Protein AF-A0A7W1BT67-F1 (afdb_monomer_lite)

Secondary structure (DSSP, 8-state):
--S-TT-EEETTEE-SS----TT-EEEETTEEEE---

Sequence (37 aa):
DLGSTNGTFVNGERVTAQRLKAGDVVRVGQTELRLEA

Structure (mmCIF, N/CA/C/O backbone):
data_AF-A0A7W1BT67-F1
#
_entry.id   AF-A0A7W1BT67-F1
#
loop_
_atom_site.group_PDB
_atom_site.id
_atom_site.type_symbol
_atom_site.label_atom_id
_atom_site.label_alt_id
_atom_site.label_comp_id
_atom_site.label_asym_id
_atom_site.label_entity_id
_atom_site.label_seq_id
_atom_site.pdbx_PDB_ins_code
_atom_site.Cartn_x
_atom_site.Cartn_y
_atom_site.Cartn_z
_atom_site.occupancy
_atom_site.B_iso_or_equiv
_atom_site.auth_seq_id
_atom_site.auth_comp_id
_atom_site.auth_asym_id
_atom_site.auth_atom_id
_atom_site.pdbx_PDB_model_num
ATOM 1 N N . ASP A 1 1 ? 1.491 8.870 1.113 1.00 55.66 1 ASP A N 1
ATOM 2 C CA . ASP A 1 1 ? 0.757 8.917 2.397 1.00 55.66 1 ASP A CA 1
ATOM 3 C C . ASP A 1 1 ? 0.499 10.379 2.757 1.00 55.66 1 ASP A C 1
ATOM 5 O O . ASP A 1 1 ? 1.4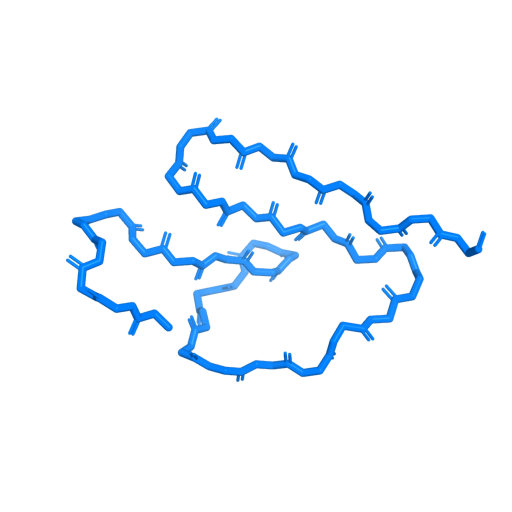50 11.147 2.801 1.00 55.66 1 ASP A O 1
ATOM 9 N N . LEU A 1 2 ? -0.766 10.774 2.929 1.00 53.09 2 LEU A N 1
ATOM 10 C CA . LEU A 1 2 ? -1.204 12.147 3.250 1.00 53.09 2 LEU A CA 1
ATOM 11 C C . LEU A 1 2 ? -1.600 12.276 4.738 1.00 53.09 2 LEU A C 1
ATOM 13 O O . LEU A 1 2 ? -2.545 12.977 5.080 1.00 53.09 2 LEU A O 1
ATOM 17 N N . GLY A 1 3 ? -0.896 11.575 5.635 1.00 54.22 3 GLY A N 1
ATOM 18 C CA . GLY A 1 3 ? -1.128 11.669 7.083 1.00 54.22 3 GLY A CA 1
ATOM 19 C C . GLY A 1 3 ? -2.232 10.755 7.616 1.00 54.22 3 GLY A C 1
ATOM 20 O O . GLY A 1 3 ? -2.858 11.067 8.626 1.00 54.22 3 GLY A O 1
ATOM 21 N N . SER A 1 4 ? -2.481 9.620 6.960 1.00 60.84 4 SER A N 1
ATOM 22 C CA . SER A 1 4 ? -3.413 8.620 7.486 1.00 60.84 4 SER A CA 1
ATOM 23 C C . SER A 1 4 ? -2.862 7.992 8.777 1.00 60.84 4 SER A C 1
ATOM 25 O O . SER A 1 4 ? -1.717 7.544 8.806 1.00 60.84 4 SER A O 1
ATOM 27 N N . THR A 1 5 ? -3.665 7.920 9.847 1.00 65.12 5 THR A N 1
ATOM 28 C CA . THR A 1 5 ? -3.249 7.368 11.159 1.00 65.12 5 THR A CA 1
ATOM 29 C C . THR A 1 5 ? -2.707 5.936 11.059 1.00 65.12 5 THR A C 1
ATOM 31 O O . THR A 1 5 ? -1.846 5.544 11.839 1.00 65.12 5 THR A O 1
ATOM 34 N N . ASN A 1 6 ? -3.168 5.176 10.059 1.00 67.19 6 ASN A N 1
ATOM 35 C CA . ASN A 1 6 ? -2.792 3.779 9.842 1.00 67.19 6 ASN A CA 1
ATOM 36 C C . ASN A 1 6 ? -1.701 3.587 8.772 1.00 67.19 6 ASN A C 1
ATOM 38 O O . ASN A 1 6 ? -1.091 2.524 8.720 1.00 67.19 6 ASN A O 1
ATOM 42 N N . GLY A 1 7 ? -1.418 4.596 7.941 1.00 75.69 7 GLY A N 1
ATOM 43 C CA . GLY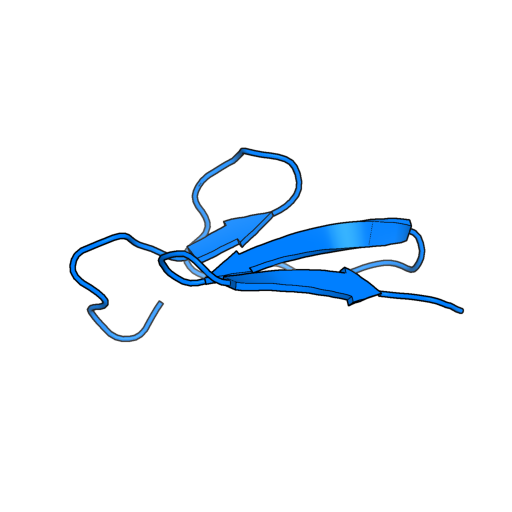 A 1 7 ? -0.473 4.499 6.828 1.00 75.69 7 GLY A CA 1
ATOM 44 C C . GLY A 1 7 ? -1.013 3.768 5.590 1.00 75.69 7 GLY A C 1
ATOM 45 O O . GLY A 1 7 ? -2.087 3.165 5.588 1.00 75.69 7 GLY A O 1
ATOM 46 N N . THR A 1 8 ? -0.237 3.838 4.507 1.00 82.31 8 THR A N 1
ATOM 47 C CA . THR A 1 8 ? -0.443 3.067 3.271 1.00 82.31 8 THR A CA 1
ATOM 48 C C . THR A 1 8 ? 0.592 1.954 3.200 1.00 82.31 8 THR A C 1
ATOM 50 O O . THR A 1 8 ? 1.766 2.200 3.477 1.00 82.31 8 THR A O 1
ATOM 53 N N . PHE A 1 9 ? 0.172 0.752 2.818 1.00 85.44 9 PHE A N 1
ATOM 54 C CA . PHE A 1 9 ? 1.049 -0.398 2.638 1.00 85.44 9 PHE A CA 1
ATOM 55 C C . PHE A 1 9 ? 0.925 -0.951 1.228 1.00 85.44 9 PHE A C 1
ATOM 57 O O . PHE A 1 9 ? -0.163 -0.943 0.660 1.00 85.44 9 PHE A O 1
ATOM 64 N N . VAL A 1 10 ? 2.015 -1.480 0.695 1.00 88.00 10 VAL A N 1
ATOM 65 C CA . VAL A 1 10 ? 2.036 -2.260 -0.542 1.00 88.00 10 VAL A CA 1
ATOM 66 C C . VAL A 1 10 ? 2.722 -3.578 -0.220 1.00 88.00 10 VAL A C 1
ATOM 68 O O . VAL A 1 10 ? 3.807 -3.582 0.353 1.00 88.00 10 VAL A O 1
ATOM 71 N N . ASN A 1 11 ? 2.063 -4.700 -0.506 1.00 87.00 11 ASN A N 1
ATOM 72 C CA . ASN A 1 11 ? 2.553 -6.051 -0.213 1.00 87.00 11 ASN A CA 1
ATOM 73 C C . ASN A 1 11 ? 2.990 -6.248 1.257 1.00 87.00 11 ASN A C 1
ATOM 75 O O . ASN A 1 11 ? 3.897 -7.016 1.558 1.00 87.00 11 ASN A O 1
ATOM 79 N N . GLY A 1 12 ? 2.338 -5.539 2.187 1.00 82.75 12 GLY A N 1
ATOM 80 C CA . GLY A 1 12 ? 2.635 -5.586 3.623 1.00 82.75 12 GLY A CA 1
ATOM 81 C C . GLY A 1 12 ? 3.681 -4.576 4.111 1.00 82.75 12 GLY A C 1
ATOM 82 O O . GLY A 1 12 ? 3.789 -4.378 5.321 1.00 82.75 12 GLY A O 1
ATOM 83 N N . GLU A 1 13 ? 4.379 -3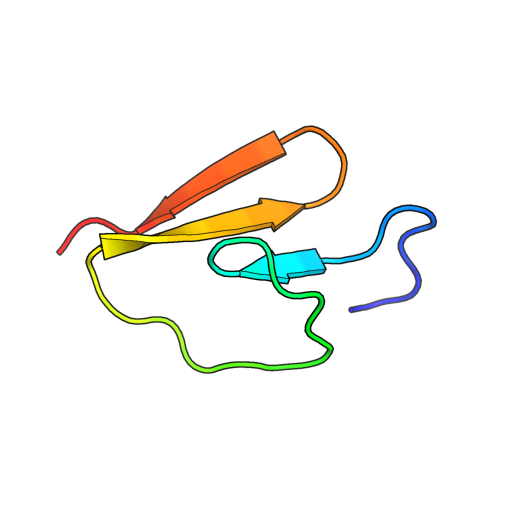.873 3.218 1.00 85.50 13 GLU A N 1
ATOM 84 C CA . GLU A 1 13 ? 5.382 -2.861 3.570 1.00 85.50 13 GLU A CA 1
ATOM 85 C C . GLU A 1 13 ? 4.792 -1.450 3.556 1.00 85.50 13 GLU A C 1
ATOM 87 O O . GLU A 1 13 ? 4.067 -1.080 2.634 1.00 85.50 13 GLU A O 1
ATOM 92 N 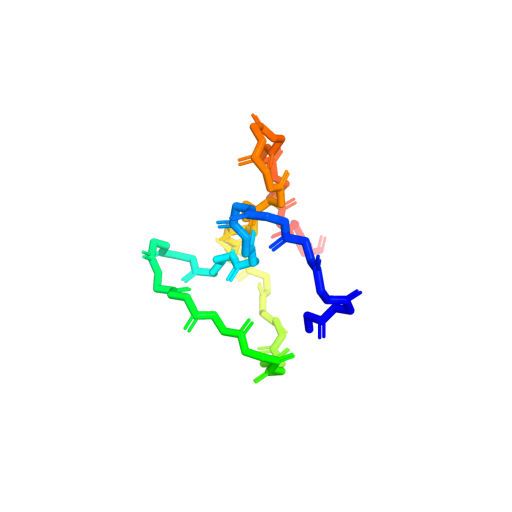N . ARG A 1 14 ? 5.086 -0.636 4.581 1.00 83.62 14 ARG A N 1
ATOM 93 C CA . ARG A 1 14 ? 4.575 0.741 4.670 1.00 83.62 14 ARG A CA 1
ATOM 94 C C . ARG A 1 14 ? 5.320 1.645 3.692 1.00 83.62 14 ARG A C 1
ATOM 96 O O . ARG A 1 14 ? 6.542 1.738 3.758 1.00 83.62 14 ARG A O 1
ATOM 103 N N . VAL A 1 15 ? 4.585 2.385 2.863 1.00 85.44 15 VAL A N 1
ATOM 104 C CA . VAL A 1 15 ? 5.171 3.256 1.835 1.00 85.44 15 VAL A CA 1
ATOM 105 C C . VAL A 1 15 ? 4.616 4.674 1.862 1.00 85.44 15 VAL A C 1
ATOM 107 O O . VAL A 1 15 ? 3.437 4.916 2.122 1.00 85.44 15 VAL A O 1
ATOM 110 N N . THR A 1 16 ? 5.482 5.640 1.557 1.00 83.06 16 THR A N 1
ATOM 111 C CA . THR A 1 16 ? 5.097 7.043 1.340 1.00 83.06 16 THR A CA 1
ATOM 112 C C . THR A 1 16 ? 4.768 7.305 -0.128 1.00 83.06 16 THR A C 1
ATOM 114 O O . THR A 1 16 ? 3.782 7.994 -0.403 1.00 83.06 16 THR A O 1
ATOM 117 N N . ALA A 1 17 ? 5.536 6.703 -1.042 1.00 79.69 17 ALA A N 1
ATOM 118 C CA . ALA A 1 17 ? 5.307 6.654 -2.482 1.00 79.69 17 ALA A CA 1
ATOM 119 C C . ALA A 1 17 ? 5.948 5.385 -3.078 1.00 79.69 17 ALA A C 1
ATOM 121 O O . ALA A 1 17 ? 7.085 5.057 -2.748 1.00 79.69 17 ALA A O 1
ATOM 122 N N . GLN A 1 18 ? 5.238 4.691 -3.970 1.00 83.00 18 GLN A N 1
ATOM 123 C CA . GLN A 1 18 ? 5.740 3.531 -4.713 1.00 83.00 18 GLN A CA 1
ATOM 124 C C . GLN A 1 18 ? 5.009 3.423 -6.054 1.00 83.00 18 GLN A C 1
ATOM 126 O O . GLN A 1 18 ? 3.825 3.745 -6.150 1.00 83.00 18 GLN A O 1
ATOM 131 N N . ARG A 1 19 ? 5.708 2.961 -7.096 1.00 86.81 19 ARG A N 1
ATOM 132 C CA . ARG A 1 19 ? 5.083 2.626 -8.379 1.00 86.81 19 ARG A CA 1
ATOM 133 C C . ARG A 1 19 ? 4.521 1.208 -8.318 1.00 86.81 19 ARG A C 1
ATOM 135 O O . ARG A 1 19 ? 5.285 0.272 -8.101 1.00 86.81 19 ARG A O 1
ATOM 142 N N . LEU A 1 20 ? 3.214 1.083 -8.526 1.00 89.12 20 LEU A N 1
ATOM 143 C CA . LEU A 1 20 ? 2.506 -0.196 -8.501 1.00 89.12 20 LEU A CA 1
ATOM 144 C C . LEU A 1 20 ? 2.695 -0.970 -9.805 1.00 89.12 20 LEU A C 1
ATOM 146 O O . LEU A 1 20 ? 2.843 -0.380 -10.882 1.00 89.12 20 LEU A O 1
ATOM 150 N N . LYS A 1 21 ? 2.659 -2.292 -9.689 1.00 89.19 21 LYS A N 1
ATOM 151 C CA . LYS A 1 21 ? 2.645 -3.254 -10.788 1.00 89.19 21 LYS A CA 1
ATOM 152 C C . LYS A 1 21 ? 1.406 -4.140 -10.676 1.00 89.19 21 LYS A C 1
ATOM 154 O O . LYS A 1 21 ? 0.852 -4.310 -9.592 1.00 89.19 21 LYS A O 1
ATOM 159 N N . ALA A 1 22 ? 0.975 -4.711 -11.798 1.00 90.75 22 ALA A N 1
ATOM 160 C CA . ALA A 1 22 ? -0.094 -5.704 -11.787 1.00 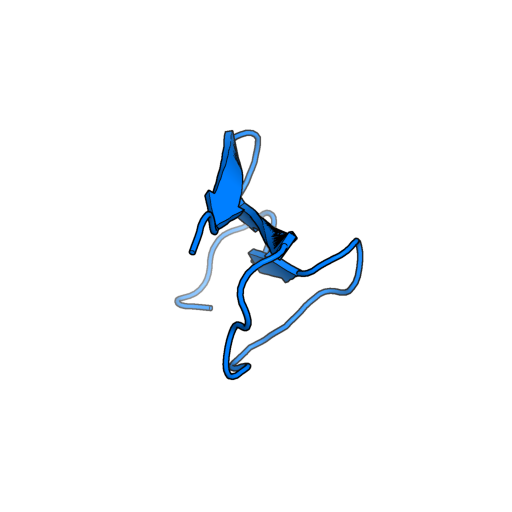90.75 22 ALA A CA 1
ATOM 161 C C . ALA A 1 22 ? 0.274 -6.864 -10.845 1.00 90.75 22 ALA A C 1
ATOM 163 O O . ALA A 1 22 ? 1.403 -7.357 -10.866 1.00 90.75 22 ALA A O 1
ATOM 164 N N . GLY A 1 23 ? -0.680 -7.264 -10.012 1.00 89.25 23 GLY A N 1
ATOM 165 C CA . GLY A 1 23 ? -0.516 -8.229 -8.931 1.00 89.25 23 GLY A CA 1
ATOM 166 C C . GLY A 1 23 ? -0.212 -7.615 -7.561 1.00 89.25 23 GLY A C 1
ATOM 167 O O . GLY A 1 23 ? -0.331 -8.332 -6.569 1.00 89.25 23 GLY A O 1
ATOM 168 N N . ASP A 1 24 ? 0.135 -6.326 -7.475 1.00 90.94 24 ASP A N 1
ATOM 169 C CA . ASP A 1 24 ? 0.397 -5.681 -6.186 1.00 90.94 24 ASP A CA 1
ATOM 170 C C . ASP A 1 24 ? -0.884 -5.517 -5.364 1.00 90.94 24 ASP A C 1
ATOM 172 O O . ASP A 1 24 ? -1.957 -5.173 -5.875 1.00 90.94 24 ASP A O 1
ATOM 176 N N . VAL A 1 25 ? -0.735 -5.713 -4.054 1.00 90.38 25 VAL A N 1
ATOM 177 C CA . VAL A 1 25 ? -1.794 -5.511 -3.069 1.00 90.38 25 VAL A CA 1
ATOM 178 C C . VAL A 1 25 ? -1.492 -4.257 -2.266 1.00 90.38 25 VAL A C 1
ATOM 180 O O . VAL A 1 25 ? -0.491 -4.179 -1.555 1.00 90.38 25 VAL A O 1
ATOM 183 N N . VAL A 1 26 ? -2.374 -3.272 -2.360 1.00 90.88 26 VAL A N 1
ATOM 184 C CA . VAL A 1 26 ? -2.288 -2.005 -1.642 1.00 90.88 26 VAL A CA 1
ATOM 185 C C . VAL A 1 26 ? -3.289 -2.009 -0.501 1.00 90.88 26 VAL A C 1
ATOM 187 O O . VAL A 1 26 ? -4.485 -2.184 -0.712 1.00 90.88 26 VAL A O 1
ATOM 190 N N . ARG A 1 27 ? -2.822 -1.750 0.716 1.00 88.25 27 ARG A N 1
ATOM 191 C CA . ARG A 1 27 ? -3.676 -1.568 1.887 1.00 88.25 27 ARG A CA 1
ATOM 192 C C . ARG A 1 27 ? -3.665 -0.111 2.320 1.00 88.25 27 ARG A C 1
ATOM 194 O O . ARG A 1 27 ? -2.612 0.449 2.623 1.00 88.25 27 ARG A O 1
ATOM 201 N N . VAL A 1 28 ? -4.846 0.489 2.396 1.00 85.44 28 VAL A N 1
ATOM 202 C CA . VAL A 1 28 ? -5.052 1.855 2.887 1.00 85.44 28 VAL A CA 1
ATOM 203 C C . VAL A 1 28 ? -5.990 1.780 4.084 1.00 85.44 28 VAL A C 1
ATOM 205 O O . VAL A 1 28 ? -7.179 1.497 3.943 1.00 85.44 28 VAL A O 1
ATOM 208 N N . GLY A 1 29 ? -5.455 1.993 5.287 1.00 83.19 29 GLY A N 1
ATOM 209 C CA . GLY A 1 29 ? -6.218 1.756 6.513 1.00 83.19 29 GLY A CA 1
ATOM 210 C C . GLY A 1 29 ? -6.654 0.292 6.637 1.00 83.19 29 GLY A C 1
ATOM 211 O O . GLY A 1 29 ? -5.806 -0.593 6.711 1.00 83.19 29 GLY A O 1
ATOM 212 N N . GLN A 1 30 ? -7.967 0.049 6.678 1.00 81.94 30 GLN A N 1
ATOM 213 C CA .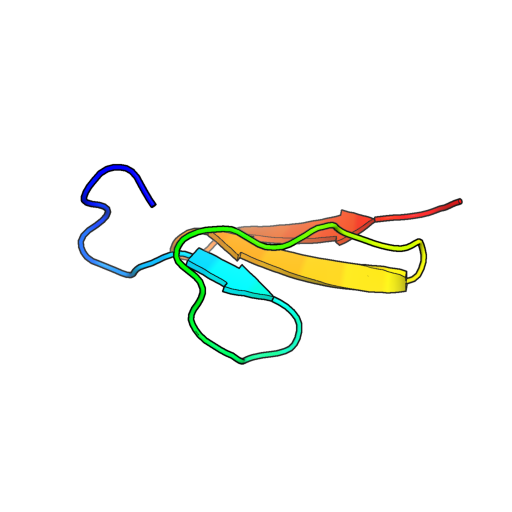 GLN A 1 30 ? -8.557 -1.299 6.745 1.00 81.94 30 GLN A CA 1
ATOM 214 C C . GLN A 1 30 ? -8.988 -1.845 5.375 1.00 81.94 30 GLN A C 1
ATOM 216 O O . GLN A 1 30 ? -9.455 -2.976 5.291 1.00 81.94 30 GLN A O 1
ATOM 221 N N . THR A 1 31 ? -8.841 -1.054 4.313 1.00 83.81 31 THR A N 1
ATOM 222 C CA . THR A 1 31 ? -9.248 -1.437 2.961 1.00 83.81 31 THR A CA 1
ATOM 223 C C . THR A 1 31 ? -8.066 -2.027 2.208 1.00 83.81 31 THR A C 1
ATOM 225 O O . THR A 1 31 ? -6.980 -1.444 2.208 1.00 83.81 31 THR A O 1
ATOM 228 N N . GLU A 1 32 ? -8.290 -3.150 1.533 1.00 89.62 32 GLU A N 1
ATOM 229 C CA . GLU A 1 32 ? -7.310 -3.812 0.675 1.00 89.62 32 GLU A CA 1
ATOM 230 C C . GLU A 1 32 ? -7.754 -3.733 -0.791 1.00 89.62 32 GLU A C 1
ATOM 232 O O . GLU A 1 32 ? -8.916 -3.968 -1.119 1.00 89.62 32 GLU A O 1
ATOM 237 N N . LEU A 1 33 ? -6.829 -3.346 -1.665 1.00 89.69 33 LEU A N 1
ATOM 238 C CA . LEU A 1 33 ? -7.027 -3.138 -3.094 1.00 89.69 33 LEU A CA 1
ATOM 239 C C . LEU A 1 33 ? -5.980 -3.957 -3.839 1.00 89.69 33 LEU A C 1
ATOM 241 O O . LEU A 1 33 ? -4.788 -3.828 -3.570 1.00 89.69 33 LEU A O 1
ATOM 245 N N . ARG A 1 34 ? -6.408 -4.767 -4.801 1.00 90.88 34 ARG A N 1
ATOM 246 C CA . ARG A 1 34 ? -5.507 -5.537 -5.659 1.00 90.88 34 ARG A CA 1
ATOM 247 C C . ARG A 1 34 ? -5.497 -4.930 -7.051 1.00 90.88 34 ARG A C 1
ATOM 249 O O . ARG A 1 34 ? -6.560 -4.697 -7.624 1.00 90.88 34 ARG A O 1
ATOM 256 N N . LEU A 1 35 ? -4.306 -4.660 -7.577 1.00 89.56 35 LEU A N 1
ATOM 257 C CA . LEU A 1 35 ? -4.157 -4.166 -8.938 1.00 89.56 35 LEU A CA 1
ATOM 258 C C . LEU A 1 35 ? -4.134 -5.351 -9.905 1.00 89.56 35 LEU A C 1
ATOM 260 O O . LEU A 1 35 ? -3.193 -6.139 -9.901 1.00 89.56 35 LEU A O 1
ATOM 264 N N . GLU A 1 36 ? -5.164 -5.473 -10.731 1.00 83.88 36 GLU A N 1
ATOM 265 C CA . GLU A 1 36 ? -5.209 -6.430 -11.841 1.00 83.88 36 GLU A CA 1
ATOM 266 C C . GLU A 1 36 ? -4.610 -5.792 -13.113 1.00 83.88 36 GLU A C 1
ATOM 268 O O . GLU A 1 36 ? -4.430 -4.571 -13.169 1.00 83.88 36 GLU A O 1
ATOM 273 N N . ALA A 1 37 ? -4.234 -6.622 -14.091 1.00 73.06 37 ALA A N 1
ATOM 274 C CA . ALA A 1 37 ? -3.631 -6.182 -15.356 1.00 73.06 37 ALA A CA 1
ATOM 275 C C . ALA A 1 37 ? -4.662 -5.605 -16.337 1.00 73.06 37 ALA A C 1
ATOM 277 O O . ALA A 1 37 ? -5.795 -6.136 -16.380 1.00 73.06 37 ALA A O 1
#

Radius of gyration: 9.53 Å; chains: 1; bounding box: 15×20×26 Å

Foldseek 3Di:
DPDQPQAKDKPRHGDPDDDDDQQIWIDDPNDIDHHHD

pLDDT: mean 81.47, std 10.74, range [53.09, 90.94]